Protein AF-E6V1P1-F1 (afdb_monomer_lite)

Secondary structure (DSSP, 8-state):
---------------HHHHHHHH-----TT-EEEETTEEEEEEEEETTEEEEEETT-SS-EEE-GGGSEE-GGGTTS-SSS------------

pLDDT: mean 70.52, std 15.29, range [42.47, 89.94]

Foldseek 3Di:
DDDDDPPPPPDPQQAQVVLCVPVVAPRDQQWWWAAPNWIWGFHGAHHQWTFTDTPVDPGTDTDHRNRIHTPRPPVVPPPPDDDDDDDDDDDDD

Organism: Variovorax paradoxus (strain EPS) (NCBI:txid595537)

Sequence (93 aa):
MASTNEERKPAPRLGFEDICAQFNVPARKGARVNFQGQPGTVTTARGLMVRVRLDGMSWSRPYAPNELEWLDEQSKAMEDGACDTCDAHRPQG

Structure (mmCIF, N/CA/C/O backbone):
data_AF-E6V1P1-F1
#
_entry.id   AF-E6V1P1-F1
#
loop_
_atom_site.group_PDB
_atom_site.id
_atom_site.type_symbol
_atom_site.label_atom_id
_atom_site.label_alt_id
_atom_site.label_comp_id
_atom_site.label_asym_id
_atom_site.label_entity_id
_atom_site.label_seq_id
_atom_site.pdbx_PDB_ins_code
_atom_site.Cartn_x
_atom_site.Cartn_y
_atom_site.Cartn_z
_atom_site.occupancy
_atom_site.B_iso_or_equiv
_atom_site.auth_seq_id
_atom_site.auth_comp_id
_atom_site.auth_asym_id
_atom_site.auth_atom_id
_atom_site.pdbx_PDB_model_num
ATOM 1 N N . MET A 1 1 ? 37.629 -16.443 -31.201 1.00 44.66 1 MET A N 1
ATOM 2 C CA . MET A 1 1 ? 36.476 -15.517 -31.202 1.00 44.66 1 MET A CA 1
ATOM 3 C C . MET A 1 1 ? 35.585 -15.949 -30.050 1.00 44.66 1 MET A C 1
ATOM 5 O O . MET A 1 1 ? 35.166 -17.097 -30.054 1.00 44.66 1 MET A O 1
ATOM 9 N N . ALA A 1 2 ? 35.461 -15.134 -29.000 1.00 42.47 2 ALA A N 1
ATOM 10 C CA . ALA A 1 2 ? 34.816 -15.533 -27.749 1.00 42.47 2 ALA A CA 1
ATOM 11 C C . ALA A 1 2 ? 33.292 -15.392 -27.856 1.00 42.47 2 ALA A C 1
ATOM 13 O O . ALA A 1 2 ? 32.784 -14.325 -28.196 1.00 42.47 2 ALA A O 1
ATOM 14 N N . SER A 1 3 ? 32.595 -16.493 -27.595 1.00 49.38 3 SER A N 1
ATOM 15 C CA . SER A 1 3 ? 31.144 -16.601 -27.591 1.00 49.38 3 SER A CA 1
ATOM 16 C C . SER A 1 3 ? 30.522 -15.727 -26.500 1.00 49.38 3 SER A C 1
ATOM 18 O O . SER A 1 3 ? 30.870 -15.836 -25.328 1.00 49.38 3 SER A O 1
ATOM 20 N N . THR A 1 4 ? 29.597 -14.873 -26.933 1.00 65.31 4 THR A N 1
ATOM 21 C CA . THR A 1 4 ? 28.404 -14.373 -26.234 1.00 65.31 4 THR A CA 1
ATOM 22 C C . THR A 1 4 ? 28.215 -14.857 -24.791 1.00 65.31 4 THR A C 1
ATOM 24 O O . THR A 1 4 ? 27.695 -15.947 -24.554 1.00 65.31 4 THR A O 1
ATOM 27 N N . ASN A 1 5 ? 28.538 -13.999 -23.829 1.00 55.66 5 ASN A N 1
ATOM 28 C CA . ASN A 1 5 ? 27.919 -14.037 -22.510 1.00 55.66 5 ASN A CA 1
ATOM 29 C C . ASN A 1 5 ? 27.329 -12.648 -22.255 1.00 55.66 5 ASN A C 1
ATOM 31 O O . ASN A 1 5 ? 27.921 -11.828 -21.558 1.00 55.66 5 ASN A O 1
ATOM 35 N N . GLU A 1 6 ? 26.187 -12.362 -22.889 1.00 54.88 6 GLU A N 1
ATOM 36 C CA . GLU A 1 6 ? 25.272 -11.344 -22.375 1.00 54.88 6 GLU A CA 1
ATOM 37 C C . GLU A 1 6 ? 24.784 -11.862 -21.026 1.00 54.88 6 GLU A C 1
ATOM 39 O O . GLU A 1 6 ? 23.848 -12.656 -20.912 1.00 54.88 6 GLU A O 1
ATOM 44 N N . GLU A 1 7 ? 25.551 -11.477 -20.011 1.00 49.62 7 GLU A N 1
ATOM 45 C CA . GLU A 1 7 ? 25.250 -11.592 -18.604 1.00 49.62 7 GLU A CA 1
ATOM 46 C C . GLU A 1 7 ? 23.761 -11.307 -18.413 1.00 49.62 7 GLU A C 1
ATOM 48 O O . GLU A 1 7 ? 23.281 -10.201 -18.668 1.00 49.62 7 GLU A O 1
ATOM 53 N N . ARG A 1 8 ? 23.009 -12.343 -18.025 1.00 50.06 8 ARG A N 1
ATOM 54 C CA . ARG A 1 8 ? 21.622 -12.214 -17.586 1.00 50.06 8 ARG A CA 1
ATOM 55 C C . ARG A 1 8 ? 21.631 -11.282 -16.381 1.00 50.06 8 ARG A C 1
ATOM 57 O O . ARG A 1 8 ? 21.719 -11.749 -15.247 1.00 50.06 8 ARG A O 1
ATOM 64 N N . LYS A 1 9 ? 21.565 -9.973 -16.630 1.00 46.56 9 LYS A N 1
ATOM 65 C CA . LYS A 1 9 ? 21.349 -8.948 -15.616 1.00 46.56 9 LYS A CA 1
ATOM 66 C C . LYS A 1 9 ? 20.144 -9.437 -14.817 1.00 46.56 9 LYS A C 1
ATOM 68 O O . LYS A 1 9 ? 19.082 -9.618 -15.424 1.00 46.56 9 LYS A O 1
ATOM 73 N N . PRO A 1 10 ? 20.287 -9.768 -13.521 1.00 47.41 10 PRO A N 1
ATOM 74 C CA . PRO A 1 10 ? 19.144 -10.211 -12.747 1.00 47.41 10 PRO A CA 1
ATOM 75 C C . PRO A 1 10 ? 18.119 -9.093 -12.873 1.00 47.41 10 PRO A C 1
ATOM 77 O O . PRO A 1 10 ? 18.449 -7.935 -12.606 1.00 47.41 10 PRO A O 1
ATOM 80 N N . ALA A 1 11 ? 16.934 -9.424 -13.397 1.00 48.03 11 ALA A N 1
ATOM 81 C CA . ALA A 1 11 ? 15.849 -8.466 -13.527 1.00 48.03 11 ALA A CA 1
ATOM 82 C C . ALA A 1 11 ? 15.783 -7.698 -12.201 1.00 48.03 11 ALA A C 1
ATOM 84 O O . ALA A 1 11 ? 15.745 -8.362 -11.153 1.00 48.03 11 ALA A O 1
ATOM 85 N N . PRO A 1 12 ? 15.887 -6.352 -12.217 1.00 52.88 12 PRO A N 1
ATOM 86 C CA . PRO A 1 12 ? 15.851 -5.583 -10.987 1.00 52.88 12 PRO A CA 1
ATOM 87 C C . PRO A 1 12 ? 14.615 -6.057 -10.242 1.00 52.88 12 PRO A C 1
ATOM 89 O O . PRO A 1 12 ? 13.546 -6.218 -10.842 1.00 52.88 12 PRO A O 1
ATOM 92 N N . ARG A 1 13 ? 14.791 -6.444 -8.978 1.00 51.75 13 ARG A N 1
ATOM 93 C CA . ARG A 1 13 ? 13.680 -6.898 -8.153 1.00 51.75 13 ARG A CA 1
ATOM 94 C C . ARG A 1 13 ? 12.803 -5.680 -7.910 1.00 51.75 13 ARG A C 1
ATOM 96 O O . ARG A 1 13 ? 12.968 -5.032 -6.890 1.00 51.75 13 ARG A O 1
ATOM 103 N N . LEU A 1 14 ? 11.930 -5.394 -8.879 1.00 60.88 14 LEU A N 1
ATOM 104 C CA . LEU A 1 14 ? 10.974 -4.297 -8.884 1.00 60.88 14 LEU A CA 1
ATOM 105 C C . LEU A 1 14 ? 10.218 -4.365 -7.561 1.00 60.88 14 LEU A C 1
ATOM 107 O O . LEU A 1 14 ? 9.439 -5.298 -7.317 1.00 60.88 14 LEU A O 1
ATOM 111 N N . GLY A 1 15 ? 10.589 -3.457 -6.673 1.00 66.25 15 GLY A N 1
ATOM 112 C CA . GLY A 1 15 ? 10.242 -3.487 -5.266 1.00 66.25 15 GLY A CA 1
ATOM 113 C C . GLY A 1 15 ? 9.544 -2.205 -4.853 1.00 66.25 15 GLY A C 1
ATOM 114 O O . GLY A 1 15 ? 9.093 -1.410 -5.673 1.00 66.25 15 GLY A O 1
ATOM 115 N N . PHE A 1 16 ? 9.464 -1.993 -3.544 1.00 68.81 16 PHE A N 1
ATOM 116 C CA . PHE A 1 16 ? 8.928 -0.755 -2.982 1.00 68.81 16 PHE A CA 1
ATOM 117 C C . PHE A 1 16 ? 9.675 0.496 -3.478 1.00 68.81 16 PHE A C 1
ATOM 119 O O . PHE A 1 16 ? 9.050 1.533 -3.670 1.00 68.81 16 PHE A O 1
ATOM 126 N N . GLU A 1 17 ? 10.982 0.385 -3.728 1.00 73.06 17 GLU A N 1
ATOM 127 C CA . GLU A 1 17 ? 11.834 1.480 -4.209 1.00 73.06 17 GLU A CA 1
ATOM 128 C C . GLU A 1 17 ? 11.416 1.969 -5.601 1.00 73.06 17 GLU A C 1
ATOM 130 O O . GLU A 1 17 ? 11.256 3.171 -5.797 1.00 73.06 17 GLU A O 1
ATOM 135 N N . ASP A 1 18 ? 11.142 1.057 -6.538 1.00 73.94 18 ASP A N 1
ATOM 136 C CA . ASP A 1 18 ? 10.661 1.407 -7.878 1.00 73.94 18 ASP A CA 1
ATOM 137 C C . ASP A 1 18 ? 9.263 2.026 -7.835 1.00 73.94 18 ASP A C 1
ATOM 139 O O . ASP A 1 18 ? 8.982 2.983 -8.551 1.00 73.94 18 ASP A O 1
ATOM 143 N N . ILE A 1 19 ? 8.390 1.518 -6.960 1.00 75.06 19 ILE A N 1
ATOM 144 C CA . ILE A 1 19 ? 7.054 2.087 -6.755 1.00 75.06 19 ILE A CA 1
ATOM 145 C C . ILE A 1 19 ? 7.153 3.516 -6.207 1.00 75.06 19 ILE A C 1
ATOM 147 O O . ILE A 1 19 ? 6.468 4.413 -6.695 1.00 75.06 19 ILE A O 1
ATOM 151 N N . CYS A 1 20 ? 8.012 3.734 -5.212 1.00 75.38 20 CYS A N 1
ATOM 152 C CA . CYS A 1 20 ? 8.249 5.048 -4.627 1.00 75.38 20 CYS A CA 1
ATOM 153 C C . CYS A 1 20 ? 8.830 6.018 -5.667 1.00 75.38 20 CYS A C 1
ATOM 155 O O . CYS A 1 20 ? 8.335 7.131 -5.816 1.00 75.38 20 CYS A O 1
ATOM 157 N N . ALA A 1 21 ? 9.814 5.577 -6.457 1.00 76.81 21 ALA A N 1
ATOM 158 C CA . ALA A 1 21 ? 10.423 6.394 -7.502 1.00 76.81 21 ALA A CA 1
ATOM 159 C C . ALA A 1 21 ? 9.453 6.716 -8.653 1.00 76.81 21 ALA A C 1
ATOM 161 O O . ALA A 1 21 ? 9.475 7.828 -9.176 1.00 76.81 21 ALA A O 1
ATOM 162 N N . GLN A 1 22 ? 8.599 5.766 -9.045 1.00 78.19 22 GLN A N 1
ATOM 163 C CA . GLN A 1 22 ? 7.711 5.917 -10.198 1.00 78.19 22 GLN A C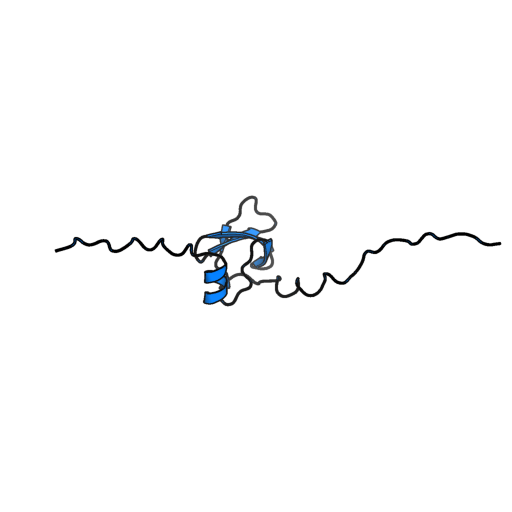A 1
ATOM 164 C C . GLN A 1 22 ? 6.414 6.665 -9.880 1.00 78.19 22 GLN A C 1
ATOM 166 O O . GLN A 1 22 ? 5.948 7.452 -10.700 1.00 78.19 22 GLN A O 1
ATOM 171 N N . PHE A 1 23 ? 5.822 6.412 -8.714 1.00 73.81 23 PHE A N 1
ATOM 172 C CA . PHE A 1 23 ? 4.532 6.989 -8.326 1.00 73.81 23 PHE A CA 1
ATOM 173 C C . PHE A 1 23 ? 4.663 8.112 -7.295 1.00 73.81 23 PHE A C 1
ATOM 175 O O . PHE A 1 23 ? 3.665 8.744 -6.974 1.00 73.81 23 PHE A O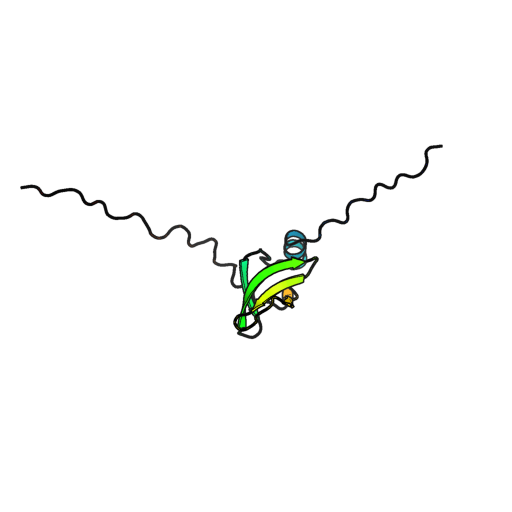 1
ATOM 182 N N . ASN A 1 24 ? 5.873 8.364 -6.780 1.00 72.81 24 ASN A N 1
ATOM 183 C CA . ASN A 1 24 ? 6.147 9.355 -5.736 1.00 72.81 24 ASN A CA 1
ATOM 184 C C . ASN A 1 24 ? 5.308 9.156 -4.459 1.00 72.81 24 ASN A C 1
ATOM 186 O O . ASN A 1 24 ? 4.999 10.108 -3.754 1.00 72.81 24 ASN A O 1
ATOM 190 N N . VAL A 1 25 ? 4.941 7.907 -4.153 1.00 73.19 25 VAL A N 1
ATOM 191 C CA . VAL A 1 25 ? 4.172 7.555 -2.951 1.00 73.19 25 VAL A CA 1
ATOM 192 C C . VAL A 1 25 ? 5.077 6.963 -1.865 1.00 73.19 25 VAL A C 1
ATOM 194 O O . VAL A 1 25 ? 6.050 6.279 -2.199 1.00 73.19 25 VAL A O 1
ATOM 197 N N . PRO A 1 26 ? 4.749 7.113 -0.567 1.00 74.56 26 PRO A N 1
ATOM 198 C CA . PRO A 1 26 ? 5.487 6.494 0.537 1.00 74.56 26 PRO A CA 1
ATOM 199 C C . PRO A 1 26 ? 5.178 4.988 0.650 1.00 74.56 26 PRO A C 1
ATOM 201 O O . PRO A 1 26 ? 4.744 4.478 1.686 1.00 74.56 26 PRO A O 1
ATOM 204 N N . ALA A 1 27 ? 5.400 4.241 -0.435 1.00 74.38 27 ALA A N 1
ATOM 205 C CA . ALA A 1 27 ? 5.180 2.807 -0.485 1.00 74.38 27 ALA A CA 1
ATOM 206 C C . ALA A 1 27 ? 6.185 2.069 0.399 1.00 74.38 27 ALA A C 1
ATOM 208 O O . ALA A 1 27 ? 7.281 1.726 -0.033 1.00 74.38 27 ALA A O 1
ATOM 209 N N . ARG A 1 28 ? 5.788 1.776 1.641 1.00 75.81 28 ARG A N 1
ATOM 210 C CA . ARG A 1 28 ? 6.550 0.934 2.569 1.00 75.81 28 ARG A CA 1
ATOM 211 C C . ARG A 1 28 ? 5.725 -0.229 3.104 1.00 75.81 28 ARG A C 1
ATOM 213 O O . ARG A 1 28 ? 4.498 -0.181 3.195 1.00 75.81 28 ARG A O 1
ATOM 220 N N . LYS A 1 29 ? 6.414 -1.298 3.498 1.00 78.31 29 LYS A N 1
ATOM 221 C CA . LYS A 1 29 ? 5.802 -2.388 4.263 1.00 78.31 29 LYS A CA 1
ATOM 222 C C . LYS A 1 29 ? 5.307 -1.834 5.602 1.00 78.31 29 LYS A C 1
ATOM 224 O O . LYS A 1 29 ? 6.082 -1.231 6.332 1.00 78.31 29 LYS A O 1
ATOM 229 N N . GLY A 1 30 ? 4.038 -2.064 5.918 1.00 79.88 30 GLY A N 1
ATOM 230 C CA . GLY A 1 30 ? 3.381 -1.532 7.111 1.00 79.88 30 GLY A CA 1
ATOM 231 C C . GLY A 1 30 ? 2.750 -0.153 6.925 1.00 79.88 30 GLY A C 1
ATOM 232 O O . GLY A 1 30 ? 2.106 0.316 7.857 1.00 79.88 30 GLY A O 1
ATOM 233 N N . ALA A 1 31 ? 2.873 0.471 5.746 1.00 82.25 31 ALA A N 1
ATOM 234 C CA . ALA A 1 31 ? 2.240 1.758 5.487 1.00 82.25 31 ALA A CA 1
ATOM 235 C C . ALA A 1 31 ? 0.722 1.683 5.668 1.00 82.25 31 ALA A C 1
ATOM 237 O O . ALA A 1 31 ? 0.079 0.713 5.239 1.00 82.25 31 ALA A O 1
ATOM 238 N N . ARG A 1 32 ? 0.156 2.726 6.275 1.00 86.12 32 ARG A N 1
ATOM 239 C CA . ARG A 1 32 ? -1.292 2.913 6.361 1.00 86.12 32 ARG A CA 1
ATOM 240 C C . ARG A 1 32 ? -1.804 3.568 5.088 1.00 86.12 32 ARG A C 1
ATOM 242 O O . ARG A 1 32 ? -1.287 4.593 4.652 1.00 86.12 32 ARG A O 1
ATOM 249 N N . VAL A 1 33 ? -2.8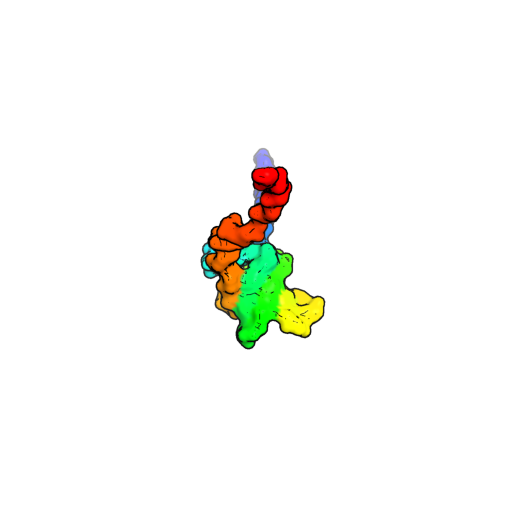36 2.971 4.517 1.00 86.94 33 VAL A N 1
ATOM 250 C CA . VAL A 1 33 ? -3.519 3.490 3.334 1.00 86.94 33 VAL A CA 1
ATOM 251 C C . VAL A 1 33 ? -5.017 3.503 3.574 1.00 86.94 33 VAL A C 1
ATOM 253 O O . VAL A 1 33 ? -5.520 2.755 4.409 1.00 86.94 33 VAL A O 1
ATOM 256 N N . ASN A 1 34 ? -5.731 4.326 2.831 1.00 86.50 34 ASN A N 1
ATOM 257 C CA . ASN A 1 34 ? -7.176 4.382 2.814 1.00 86.50 34 ASN A CA 1
ATOM 258 C C . ASN A 1 34 ? -7.641 4.162 1.372 1.00 86.50 34 ASN A C 1
ATOM 260 O O . ASN A 1 34 ? -7.099 4.737 0.428 1.00 86.50 34 ASN A O 1
ATOM 264 N N . PHE A 1 35 ? -8.607 3.271 1.186 1.00 85.38 35 PHE A N 1
ATOM 265 C CA . PHE A 1 35 ? -9.165 2.946 -0.121 1.00 85.38 35 PHE A CA 1
ATOM 266 C C . PHE A 1 35 ? -10.682 3.053 -0.051 1.00 85.38 35 PHE A C 1
ATOM 268 O O . PHE A 1 35 ? -11.321 2.263 0.635 1.00 85.38 35 PHE A O 1
ATOM 275 N N . GLN A 1 36 ? -11.268 4.038 -0.738 1.00 85.81 36 GLN A N 1
ATOM 276 C CA . GLN A 1 36 ? -12.721 4.283 -0.734 1.00 85.81 36 GLN A CA 1
ATOM 277 C C . GLN A 1 36 ? -13.326 4.402 0.684 1.00 85.81 36 GLN A C 1
ATOM 279 O O . GLN A 1 36 ? -14.417 3.903 0.950 1.00 85.81 36 GLN A O 1
ATOM 284 N N . GLY A 1 37 ? -12.603 5.031 1.618 1.00 86.06 37 GLY A N 1
ATOM 285 C CA . GLY A 1 37 ? -13.022 5.149 3.021 1.00 86.06 37 GLY A CA 1
ATOM 286 C C . GLY A 1 37 ? -12.789 3.893 3.869 1.00 86.06 37 GLY A C 1
ATOM 287 O O . GLY A 1 37 ? -13.220 3.852 5.020 1.00 86.06 37 GLY A O 1
ATOM 288 N N . GLN A 1 38 ? -12.120 2.871 3.324 1.00 86.94 38 GLN A N 1
ATOM 289 C CA . GLN A 1 38 ? -11.681 1.698 4.071 1.00 86.94 38 GLN A CA 1
ATOM 290 C C . GLN A 1 38 ? -10.188 1.797 4.402 1.00 86.94 38 GLN A C 1
ATOM 292 O O . GLN A 1 38 ? -9.353 1.746 3.490 1.00 86.94 38 GLN A O 1
ATOM 297 N N . PRO A 1 39 ? -9.818 1.878 5.692 1.00 88.69 39 PRO A N 1
ATOM 298 C CA . PRO A 1 39 ? -8.423 1.847 6.086 1.00 88.69 39 PRO A CA 1
ATOM 299 C C . PRO A 1 39 ? -7.824 0.462 5.827 1.00 88.69 39 PRO A C 1
ATOM 301 O O . PRO A 1 39 ? -8.464 -0.583 5.966 1.00 88.69 39 PRO A O 1
ATOM 304 N N . GLY A 1 40 ? -6.550 0.454 5.471 1.00 88.81 40 GLY A N 1
ATOM 305 C CA . GLY A 1 40 ? -5.788 -0.738 5.173 1.00 88.81 4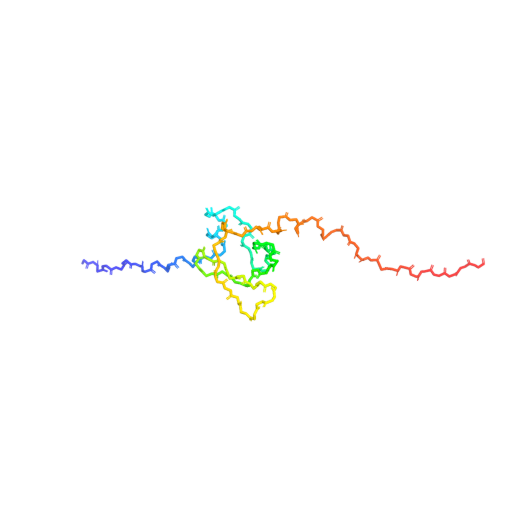0 GLY A CA 1
ATOM 306 C C . GLY A 1 40 ? -4.327 -0.599 5.536 1.00 88.81 40 GLY A C 1
ATOM 307 O O . GLY A 1 40 ? -3.799 0.489 5.765 1.00 88.81 40 GLY A O 1
ATOM 308 N N . THR A 1 41 ? -3.662 -1.745 5.567 1.00 89.12 41 THR A N 1
ATOM 309 C CA . THR A 1 41 ? -2.231 -1.822 5.831 1.00 89.12 41 THR A CA 1
ATOM 310 C C . THR A 1 41 ? -1.536 -2.521 4.679 1.00 89.12 41 THR A C 1
ATOM 312 O O . THR A 1 41 ? -1.908 -3.629 4.273 1.00 89.12 41 THR A O 1
ATOM 315 N N . VAL A 1 42 ? -0.489 -1.887 4.161 1.00 86.69 42 VAL A N 1
ATOM 316 C CA . VAL A 1 42 ? 0.380 -2.476 3.148 1.00 86.69 42 VAL A CA 1
ATOM 317 C C . VAL A 1 42 ? 1.157 -3.626 3.780 1.00 86.69 42 VAL A C 1
ATOM 319 O O . VAL A 1 42 ? 1.981 -3.447 4.670 1.00 86.69 42 VAL A O 1
ATOM 322 N N . THR A 1 43 ? 0.894 -4.839 3.316 1.00 85.25 43 THR A N 1
ATOM 323 C CA . THR A 1 43 ? 1.542 -6.057 3.818 1.00 85.25 43 THR A CA 1
ATOM 324 C C . THR A 1 43 ? 2.840 -6.352 3.077 1.00 85.25 43 THR A C 1
ATOM 326 O O . THR A 1 43 ? 3.852 -6.667 3.702 1.00 85.25 43 THR A O 1
ATOM 329 N N . THR A 1 44 ? 2.823 -6.249 1.748 1.00 82.69 44 THR A N 1
ATOM 330 C CA . THR A 1 44 ? 3.976 -6.482 0.867 1.00 82.69 44 THR A CA 1
ATOM 331 C C . THR A 1 44 ? 3.817 -5.672 -0.423 1.00 82.69 44 THR A C 1
ATOM 333 O O . THR A 1 44 ? 2.742 -5.149 -0.689 1.00 82.69 44 THR A O 1
ATOM 336 N N . ALA A 1 45 ? 4.859 -5.586 -1.245 1.00 81.06 45 ALA A N 1
ATOM 337 C CA . ALA A 1 45 ? 4.764 -5.150 -2.635 1.00 81.06 45 ALA A CA 1
ATOM 338 C C . ALA A 1 45 ? 5.274 -6.265 -3.538 1.00 81.06 45 ALA A C 1
ATOM 340 O O . ALA A 1 45 ? 6.112 -7.077 -3.134 1.00 81.06 45 ALA A O 1
ATOM 341 N N . ARG A 1 46 ? 4.736 -6.332 -4.752 1.00 75.44 46 ARG A N 1
ATOM 342 C CA . ARG A 1 46 ? 5.181 -7.270 -5.777 1.00 75.44 46 ARG A CA 1
ATOM 343 C C . ARG A 1 46 ? 5.202 -6.546 -7.117 1.00 75.44 46 ARG A C 1
ATOM 345 O O . ARG A 1 46 ? 4.143 -6.267 -7.674 1.00 75.44 46 ARG A O 1
ATOM 352 N N . GLY A 1 47 ? 6.398 -6.283 -7.639 1.00 78.50 47 GLY A N 1
ATOM 353 C CA . GLY A 1 47 ? 6.551 -5.475 -8.846 1.00 78.50 47 GLY A CA 1
ATOM 354 C C . GLY A 1 47 ? 6.122 -4.034 -8.580 1.00 78.50 47 GLY A C 1
ATOM 355 O O . GLY A 1 47 ? 6.479 -3.475 -7.552 1.00 78.50 47 GLY A O 1
ATOM 356 N N . LEU A 1 48 ? 5.300 -3.478 -9.472 1.00 77.19 48 LEU A N 1
ATOM 357 C CA . LEU A 1 48 ? 4.752 -2.118 -9.370 1.00 77.19 48 LEU A CA 1
ATOM 358 C C . LEU A 1 48 ? 3.405 -2.038 -8.618 1.00 77.19 48 LEU A C 1
ATOM 360 O O . LEU A 1 48 ? 2.716 -1.024 -8.679 1.00 77.19 48 LEU A O 1
ATOM 364 N N . MET A 1 49 ? 2.998 -3.111 -7.931 1.00 82.56 49 MET A N 1
ATOM 365 C CA . MET A 1 49 ? 1.730 -3.184 -7.195 1.00 82.56 49 MET A CA 1
ATOM 366 C C . MET A 1 49 ? 1.967 -3.443 -5.708 1.00 82.56 49 MET A C 1
ATOM 368 O O . MET A 1 49 ? 2.813 -4.262 -5.329 1.00 82.56 49 MET A O 1
ATOM 372 N N . VAL A 1 50 ? 1.166 -2.802 -4.857 1.00 85.00 50 VAL A N 1
ATOM 373 C CA . VAL A 1 50 ? 1.223 -2.975 -3.401 1.00 85.00 50 VAL A CA 1
ATOM 374 C C . VAL A 1 50 ? 0.095 -3.884 -2.934 1.00 85.00 50 VAL A C 1
ATOM 376 O O . VAL A 1 50 ? -1.043 -3.782 -3.375 1.00 85.00 50 VAL A O 1
ATOM 379 N N . ARG A 1 51 ? 0.401 -4.822 -2.041 1.00 88.94 51 ARG A N 1
ATOM 380 C CA . ARG A 1 51 ? -0.591 -5.696 -1.420 1.00 88.94 51 ARG A CA 1
ATOM 381 C C . ARG A 1 51 ? -1.096 -5.082 -0.135 1.00 88.94 51 ARG A C 1
ATOM 383 O O . ARG A 1 51 ? -0.395 -5.094 0.878 1.00 88.94 51 ARG A O 1
ATOM 390 N N . VAL A 1 52 ? -2.343 -4.644 -0.154 1.00 88.50 52 VAL A N 1
ATOM 391 C CA . VAL A 1 52 ? -3.010 -4.050 1.001 1.00 88.50 52 VAL A CA 1
ATOM 392 C C . VAL A 1 52 ? -3.960 -5.068 1.607 1.00 88.50 52 VAL A C 1
ATOM 394 O O . VAL A 1 52 ? -4.736 -5.714 0.900 1.00 88.50 52 VAL A O 1
ATOM 397 N N . ARG A 1 53 ? -3.889 -5.224 2.927 1.00 89.94 53 ARG A N 1
ATOM 398 C CA . ARG A 1 53 ? -4.945 -5.854 3.717 1.00 89.94 53 ARG A CA 1
ATOM 399 C C . ARG A 1 53 ? -5.864 -4.739 4.204 1.00 89.94 53 ARG A C 1
ATOM 401 O O . ARG A 1 53 ? -5.452 -3.955 5.054 1.00 89.94 53 ARG A O 1
ATOM 408 N N . LEU A 1 54 ? -7.053 -4.654 3.620 1.00 88.19 54 LEU A N 1
ATOM 409 C CA . LEU A 1 54 ? -8.100 -3.739 4.071 1.00 88.19 54 LEU A CA 1
ATOM 410 C C . LEU A 1 54 ? -8.775 -4.301 5.326 1.00 88.19 54 LEU A C 1
ATOM 412 O O . LEU A 1 54 ? -8.839 -5.523 5.505 1.00 88.19 54 LEU A O 1
ATOM 416 N N . ASP A 1 55 ? -9.257 -3.412 6.188 1.00 81.50 55 ASP A N 1
ATOM 417 C CA . ASP A 1 55 ? -10.015 -3.797 7.374 1.00 81.50 55 ASP A CA 1
ATOM 418 C C . ASP A 1 55 ? -11.345 -4.452 6.952 1.00 81.50 55 ASP A C 1
ATOM 420 O O . ASP A 1 55 ? -12.046 -3.958 6.070 1.00 81.50 55 ASP A O 1
ATOM 424 N N . GLY A 1 56 ? -11.638 -5.638 7.490 1.00 82.75 56 GLY A N 1
ATOM 425 C CA . GLY A 1 56 ? -12.757 -6.482 7.044 1.00 82.75 56 GLY A CA 1
ATOM 426 C C . GLY A 1 56 ? -12.434 -7.493 5.930 1.00 82.75 56 GLY A C 1
ATOM 427 O O . GLY A 1 56 ? -13.288 -8.310 5.589 1.00 82.75 56 GLY A O 1
ATOM 428 N N . MET A 1 57 ? -11.206 -7.518 5.390 1.00 82.12 57 MET A N 1
ATOM 429 C CA . MET A 1 57 ? -10.755 -8.535 4.425 1.00 82.12 57 MET A CA 1
ATOM 430 C C . MET A 1 57 ? -9.795 -9.555 5.051 1.00 82.12 57 MET A C 1
ATOM 432 O O . MET A 1 57 ? -8.791 -9.201 5.667 1.00 82.12 57 MET A O 1
ATOM 436 N N . SER A 1 58 ? -10.039 -10.851 4.823 1.00 83.69 58 SER A N 1
ATOM 437 C CA . SER A 1 58 ? -9.169 -11.920 5.352 1.00 83.69 58 SER A CA 1
ATOM 438 C C . SER A 1 58 ? -7.849 -12.077 4.578 1.00 83.69 58 SER A C 1
ATOM 440 O O . SER A 1 58 ? -6.915 -12.718 5.057 1.00 83.69 58 SER A O 1
ATOM 442 N N . TRP A 1 59 ? -7.744 -11.497 3.381 1.00 83.31 59 TRP A N 1
ATOM 443 C CA . TRP A 1 59 ? -6.606 -11.653 2.474 1.00 83.31 59 TRP A CA 1
ATOM 444 C C . TRP A 1 59 ? -6.188 -10.309 1.882 1.00 83.31 59 TRP A C 1
ATOM 446 O O . TRP A 1 59 ? -7.011 -9.424 1.657 1.00 83.31 59 TRP A O 1
ATOM 456 N N . SER A 1 60 ? -4.882 -10.145 1.651 1.00 86.75 60 SER A N 1
ATOM 457 C CA . SER A 1 60 ? -4.361 -8.942 1.011 1.00 86.75 60 SER A CA 1
ATOM 458 C C . SER A 1 60 ? -4.544 -9.015 -0.500 1.00 86.75 60 SER A C 1
ATOM 460 O O . SER A 1 60 ? -4.265 -10.037 -1.134 1.00 86.75 60 SER A O 1
ATOM 462 N N . ARG A 1 61 ? -5.003 -7.910 -1.084 1.00 84.69 61 ARG A N 1
ATOM 463 C CA . ARG A 1 61 ? -5.217 -7.781 -2.527 1.00 84.69 61 ARG A CA 1
ATOM 464 C C . ARG A 1 61 ? -4.175 -6.835 -3.124 1.00 84.69 61 ARG A C 1
ATOM 466 O O . ARG A 1 61 ? -3.724 -5.927 -2.426 1.00 84.69 61 ARG A O 1
ATOM 473 N N . PRO A 1 62 ? -3.725 -7.078 -4.366 1.00 86.38 62 PRO A N 1
ATOM 474 C CA . PRO A 1 62 ? -2.871 -6.137 -5.075 1.00 86.38 62 PRO A CA 1
ATOM 475 C C . PRO A 1 62 ? -3.692 -4.906 -5.479 1.00 86.38 62 PRO A C 1
ATOM 477 O O . PRO A 1 62 ? -4.761 -5.051 -6.065 1.00 86.38 62 PRO A O 1
ATOM 480 N N . TYR A 1 63 ? -3.172 -3.725 -5.174 1.00 84.25 63 TYR A N 1
ATOM 481 C CA . TYR A 1 63 ? -3.729 -2.427 -5.533 1.00 84.25 63 TYR A CA 1
ATOM 482 C C . TYR A 1 63 ? -2.649 -1.573 -6.190 1.00 84.25 63 TYR A C 1
ATOM 484 O O . TYR A 1 63 ? -1.451 -1.747 -5.917 1.00 84.25 63 TYR A O 1
ATOM 492 N N . ALA A 1 64 ? -3.071 -0.653 -7.057 1.00 83.00 64 ALA A N 1
ATOM 493 C CA . ALA A 1 64 ? -2.160 0.337 -7.592 1.00 83.00 64 ALA A CA 1
ATOM 494 C C . ALA A 1 64 ? -1.861 1.392 -6.513 1.00 83.00 64 ALA A C 1
ATOM 496 O O . ALA A 1 64 ? -2.781 1.882 -5.859 1.00 83.00 64 ALA A O 1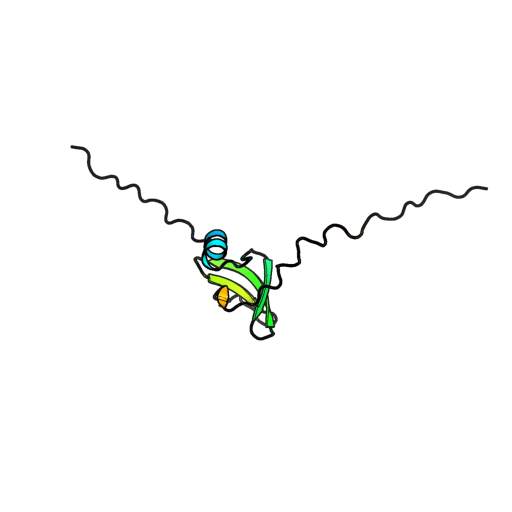
ATOM 497 N N . PRO A 1 65 ? -0.591 1.781 -6.333 1.00 80.50 65 PRO A N 1
ATOM 498 C CA . PRO A 1 65 ? -0.203 2.814 -5.374 1.00 80.50 65 PRO A CA 1
ATOM 499 C C . PRO A 1 65 ? -0.907 4.159 -5.611 1.00 80.50 65 PRO A C 1
ATOM 501 O O . PRO A 1 65 ? -1.178 4.863 -4.650 1.00 80.50 65 PRO A O 1
ATOM 504 N N . ASN A 1 66 ? -1.226 4.489 -6.866 1.00 82.88 66 ASN A N 1
ATOM 505 C CA . ASN A 1 66 ? -1.902 5.731 -7.257 1.00 82.88 66 ASN A CA 1
ATOM 506 C C . ASN A 1 66 ? -3.400 5.770 -6.898 1.00 82.88 66 ASN A C 1
ATOM 508 O O . ASN A 1 66 ? -4.001 6.835 -6.870 1.00 82.88 66 ASN A O 1
ATOM 512 N N . GLU A 1 67 ? -4.024 4.615 -6.662 1.00 84.62 67 GLU A N 1
ATOM 513 C CA . GLU A 1 67 ? -5.446 4.530 -6.289 1.00 84.62 67 GLU A CA 1
ATOM 514 C C . GLU A 1 67 ? -5.651 4.536 -4.767 1.00 84.62 67 GLU A C 1
ATOM 516 O O . GLU A 1 67 ? -6.783 4.526 -4.286 1.00 84.62 67 GLU A O 1
ATOM 521 N N . LEU A 1 68 ? -4.556 4.498 -4.006 1.00 84.12 68 LEU A N 1
ATOM 522 C CA . LEU A 1 68 ? -4.563 4.450 -2.553 1.00 84.12 68 LEU A CA 1
ATOM 523 C C . LEU A 1 68 ? -4.245 5.830 -1.993 1.00 84.12 68 LEU A C 1
ATOM 525 O O . LEU A 1 68 ? -3.290 6.479 -2.413 1.00 84.12 68 LEU A O 1
ATOM 529 N N . GLU A 1 69 ? -5.005 6.237 -0.987 1.00 86.19 69 GLU A N 1
ATOM 530 C CA . GLU A 1 69 ? -4.704 7.426 -0.203 1.00 86.19 69 GLU A CA 1
ATOM 531 C C . GLU A 1 69 ? -3.718 7.035 0.903 1.00 86.19 69 GLU A C 1
ATOM 533 O O . GLU A 1 69 ? -4.039 6.250 1.796 1.00 86.19 69 GLU A O 1
ATOM 538 N N . TRP A 1 70 ? -2.479 7.512 0.814 1.00 83.06 70 TRP A N 1
ATOM 539 C CA . TRP A 1 70 ? -1.418 7.156 1.753 1.00 83.06 70 TRP A CA 1
ATOM 540 C C . TRP A 1 70 ? -1.505 8.040 2.997 1.00 83.06 70 TRP A C 1
ATOM 542 O O . TRP A 1 70 ? -1.267 9.237 2.936 1.00 83.06 70 TRP A O 1
ATOM 552 N N . LEU A 1 71 ? -1.809 7.442 4.149 1.00 79.19 71 LEU A N 1
ATOM 553 C CA . LEU A 1 71 ? -1.918 8.158 5.431 1.00 79.19 71 LEU A CA 1
ATOM 554 C C . LEU A 1 71 ? -0.576 8.244 6.177 1.00 79.19 71 LEU A C 1
ATOM 556 O O . LEU A 1 71 ? -0.484 8.753 7.291 1.00 79.19 71 LEU A O 1
ATOM 560 N N . ASP A 1 72 ? 0.468 7.690 5.576 1.00 68.56 72 ASP A N 1
ATOM 561 C CA . ASP A 1 72 ? 1.746 7.403 6.211 1.00 68.56 72 ASP A CA 1
ATOM 562 C C . ASP A 1 72 ? 2.731 8.593 6.197 1.00 68.56 72 ASP A C 1
ATOM 564 O O . ASP A 1 72 ? 3.779 8.547 6.840 1.00 68.56 72 ASP A O 1
ATOM 568 N N . GLU A 1 73 ? 2.356 9.708 5.558 1.00 57.72 73 GLU A N 1
ATOM 569 C CA . GLU A 1 73 ? 3.126 10.964 5.541 1.00 57.72 73 GLU A CA 1
ATOM 570 C C . GLU A 1 73 ? 3.334 11.591 6.938 1.00 57.72 73 GLU A C 1
ATOM 572 O O . GLU A 1 73 ? 4.178 12.469 7.097 1.00 57.72 73 GLU A O 1
ATOM 577 N N . GLN A 1 74 ? 2.631 11.124 7.978 1.00 47.62 74 GLN A N 1
ATOM 578 C CA . GLN A 1 74 ? 2.686 11.706 9.330 1.00 47.62 74 GLN A CA 1
ATOM 579 C C . GLN A 1 74 ? 3.437 10.877 10.384 1.00 47.62 74 GLN A C 1
ATOM 581 O O . GLN A 1 74 ? 3.677 11.362 11.489 1.00 47.62 74 GLN A O 1
ATOM 586 N N . SER A 1 75 ? 3.890 9.656 10.089 1.00 46.62 75 SER A N 1
ATOM 587 C CA . SER A 1 75 ? 4.475 8.785 11.128 1.00 46.62 75 SER A CA 1
ATOM 588 C C . SER A 1 75 ? 5.981 8.965 11.361 1.00 46.62 75 SER A C 1
ATOM 590 O O . SER A 1 75 ? 6.603 8.094 11.961 1.00 46.62 75 SER A O 1
ATOM 592 N N . LYS A 1 76 ? 6.590 10.068 10.906 1.00 44.31 76 LYS A N 1
ATOM 593 C CA . LYS A 1 76 ? 7.992 10.410 11.224 1.00 44.31 76 LYS A CA 1
ATOM 594 C C . LYS A 1 76 ? 8.147 11.618 12.159 1.00 44.31 76 LYS A C 1
ATOM 596 O 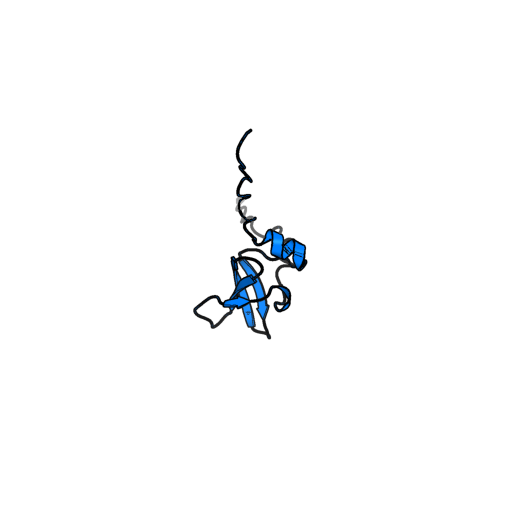O . LYS A 1 76 ? 9.262 12.100 12.326 1.00 44.31 76 LYS A O 1
ATOM 601 N N . ALA A 1 77 ? 7.051 12.100 12.750 1.00 45.91 77 ALA A N 1
ATOM 602 C CA . ALA A 1 77 ? 7.046 13.280 13.623 1.00 45.91 77 ALA A CA 1
ATOM 603 C C . ALA A 1 77 ? 6.582 13.004 15.067 1.00 45.91 77 ALA A C 1
ATOM 605 O O . ALA A 1 77 ? 6.445 13.939 15.845 1.00 45.91 77 ALA A O 1
ATOM 606 N N . MET A 1 78 ? 6.341 11.745 15.445 1.00 46.94 78 MET A N 1
ATOM 607 C CA . MET A 1 78 ? 5.855 11.395 16.786 1.00 46.94 78 MET A CA 1
ATOM 608 C C . MET A 1 78 ? 6.526 10.124 17.329 1.00 46.94 78 MET A C 1
ATOM 610 O O . MET A 1 78 ? 5.869 9.176 17.732 1.00 46.94 78 MET A O 1
ATOM 614 N N . GLU A 1 79 ? 7.860 10.112 17.318 1.00 50.47 79 GLU A N 1
ATOM 615 C CA . GLU A 1 79 ? 8.678 9.350 18.280 1.00 50.47 79 GLU A CA 1
ATOM 616 C C . GLU A 1 79 ? 9.537 10.332 19.102 1.00 50.47 79 GLU A C 1
ATOM 618 O O . GLU A 1 79 ? 10.729 10.138 19.299 1.00 50.47 79 GLU A O 1
ATOM 623 N N . ASP A 1 80 ? 8.927 11.429 19.556 1.00 49.12 80 ASP A N 1
ATOM 624 C CA . ASP A 1 80 ? 9.437 12.240 20.666 1.00 49.12 80 ASP A CA 1
ATOM 625 C C . ASP A 1 80 ? 8.229 12.637 21.518 1.00 49.12 80 ASP A C 1
ATOM 627 O O . ASP A 1 80 ? 7.580 13.659 21.310 1.00 49.12 80 ASP A O 1
ATOM 631 N N . GLY A 1 81 ? 7.778 11.715 22.365 1.00 57.00 81 GLY A N 1
ATOM 632 C CA . GLY A 1 81 ? 6.545 11.930 23.107 1.00 57.00 81 GLY A CA 1
ATOM 633 C C . GLY A 1 81 ? 6.119 10.738 23.938 1.00 57.00 81 GLY A C 1
ATOM 634 O O . GLY A 1 81 ? 5.262 9.971 23.518 1.00 57.00 81 GLY A O 1
ATOM 635 N N . ALA A 1 82 ? 6.663 10.690 25.154 1.00 55.78 82 ALA A N 1
ATOM 636 C CA . ALA A 1 82 ? 6.179 9.941 26.314 1.00 55.78 82 ALA A CA 1
ATOM 637 C C . ALA A 1 82 ? 6.583 8.459 26.431 1.00 55.78 82 ALA A C 1
ATOM 639 O O . ALA A 1 82 ? 5.808 7.561 26.119 1.00 55.78 82 ALA A O 1
ATOM 640 N N . CYS A 1 83 ? 7.725 8.218 27.082 1.00 44.56 83 CYS A N 1
ATOM 641 C CA . CYS A 1 83 ? 7.724 7.623 28.426 1.00 44.56 83 CYS A CA 1
ATOM 642 C C . CYS A 1 83 ? 9.126 7.662 29.064 1.00 44.56 83 CYS A C 1
ATOM 644 O O . CYS A 1 83 ? 10.013 6.912 28.691 1.00 44.56 83 CYS A O 1
ATOM 646 N N . ASP A 1 84 ? 9.305 8.490 30.087 1.00 43.19 84 ASP A N 1
ATOM 647 C CA . ASP A 1 84 ? 10.171 8.126 31.213 1.00 43.19 84 ASP A CA 1
ATOM 648 C C . ASP A 1 84 ? 9.453 8.660 32.463 1.00 43.19 84 ASP A C 1
ATOM 650 O O . ASP A 1 84 ? 9.375 9.861 32.699 1.00 43.19 84 ASP A O 1
ATOM 654 N N . THR A 1 85 ? 8.472 7.910 32.964 1.00 52.09 85 THR A N 1
ATOM 655 C CA . THR A 1 85 ? 8.659 6.866 33.981 1.00 52.09 85 THR A CA 1
ATOM 656 C C . THR A 1 85 ? 9.232 7.466 35.269 1.00 52.09 85 THR A C 1
ATOM 658 O O . THR A 1 85 ? 10.424 7.652 35.427 1.00 52.09 85 THR A O 1
ATOM 661 N N . CYS A 1 86 ? 8.311 7.798 36.178 1.00 56.47 86 CYS A N 1
ATOM 662 C CA . CYS A 1 86 ? 8.452 7.839 37.636 1.00 56.47 86 CYS A CA 1
ATOM 663 C C . CYS A 1 86 ? 9.874 7.804 38.244 1.00 56.47 86 CYS A C 1
ATOM 665 O O . CYS A 1 86 ? 10.410 6.726 38.501 1.00 56.47 86 CYS A O 1
ATOM 667 N N . ASP A 1 87 ? 10.382 8.965 38.669 1.00 50.97 87 ASP A N 1
ATOM 668 C CA . ASP A 1 87 ? 11.378 9.022 39.742 1.00 50.97 87 ASP A CA 1
ATOM 669 C C . ASP A 1 87 ? 10.666 9.135 41.096 1.00 50.97 87 ASP A C 1
ATOM 671 O O . ASP A 1 87 ? 10.197 10.188 41.534 1.00 50.97 87 ASP A O 1
ATOM 675 N N . ALA A 1 88 ? 10.521 7.980 41.735 1.00 60.22 88 ALA A N 1
ATOM 676 C CA . ALA A 1 88 ? 10.171 7.869 43.134 1.00 60.22 88 ALA A CA 1
ATOM 677 C C . ALA A 1 88 ? 11.432 8.103 43.980 1.00 60.22 88 ALA A C 1
ATOM 679 O O . ALA A 1 88 ? 12.112 7.144 44.335 1.00 60.22 88 ALA A O 1
ATOM 680 N N . HIS A 1 89 ? 11.724 9.349 44.369 1.00 55.41 89 HIS A N 1
ATOM 681 C CA . HIS A 1 89 ? 12.737 9.629 45.394 1.00 55.41 89 HIS A CA 1
ATOM 682 C C . HIS A 1 89 ? 12.201 10.438 46.591 1.00 55.41 89 HIS A C 1
ATOM 684 O O . HIS A 1 89 ? 12.260 11.660 46.643 1.00 55.41 89 HIS A O 1
ATOM 690 N N . ARG A 1 90 ? 11.823 9.653 47.615 1.00 60.28 90 ARG A N 1
ATOM 691 C CA . ARG A 1 90 ? 12.237 9.763 49.033 1.00 60.28 90 ARG A CA 1
ATOM 692 C C . ARG A 1 90 ? 11.578 10.829 49.949 1.00 60.28 90 ARG A C 1
ATOM 694 O O . ARG A 1 90 ? 11.604 12.013 49.639 1.00 60.28 90 ARG A O 1
ATOM 701 N N . PRO A 1 91 ? 11.108 10.441 51.159 1.00 70.38 91 PRO A N 1
ATOM 702 C CA . PRO A 1 91 ? 10.650 11.378 52.184 1.00 70.38 91 PRO A CA 1
ATOM 703 C C . PRO A 1 91 ? 11.830 11.944 52.995 1.00 70.38 91 PRO A C 1
ATOM 705 O O . PRO A 1 91 ? 12.764 11.213 53.331 1.00 70.38 91 PRO A O 1
ATOM 708 N N . GLN A 1 92 ? 11.757 13.225 53.351 1.00 63.16 92 GLN A N 1
ATOM 709 C CA . GLN A 1 92 ? 12.436 13.868 54.488 1.00 63.16 92 GLN A CA 1
ATOM 710 C C . GLN A 1 92 ? 11.431 14.921 54.982 1.00 63.16 92 GLN A C 1
ATOM 712 O O . GLN A 1 92 ? 10.897 15.656 54.160 1.00 63.16 92 GLN A O 1
ATOM 717 N N . GLY A 1 93 ? 11.001 14.977 56.234 1.00 59.75 93 GLY A N 1
ATOM 718 C CA . GLY A 1 93 ? 11.715 14.768 57.486 1.00 59.75 93 GLY A CA 1
ATOM 719 C C . GLY A 1 93 ? 11.360 15.979 58.335 1.00 59.75 93 GLY A C 1
ATOM 720 O O . GLY A 1 93 ? 11.647 17.093 57.850 1.00 59.75 93 GLY A O 1
#

Radius of gyration: 22.33 Å; chains: 1; bounding box: 50×31×89 Å